Protein AF-A0A7S1ASG9-F1 (afdb_monomer_lite)

InterPro domains:
  IPR002048 EF-hand domain [PS50222] (17-52)
  IPR011992 EF-hand domain pair [SSF47473] (3-53)

Organism: Noctiluca scintillans (NCBI:txid2966)

Foldseek 3Di:
DVCVDPVNVVVCVVLVNPCPDPPVLVVVLPPVVPSDHDPVSVVLSSCVVSVNNVVVVVVVVVVVVVVVVVVVVVVVVVVVVVVVVVVVVVVVVVVVVVVVVD

Radius of gyration: 30.03 Å; chains: 1; bounding box: 68×31×77 Å

Sequence (102 aa):
TMLETEEVKTVLTILELDIFDAVAFFKILDVDENSRIEIDEFVMGCMRYMGKAKTVDIETLIQENRRMMRRSSDQSNRIEQRLNRMEGIMKEVGTRITLESV

Structure (mmCIF, N/CA/C/O backbone):
data_AF-A0A7S1ASG9-F1
#
_entry.id   AF-A0A7S1ASG9-F1
#
loop_
_atom_site.group_PDB
_atom_site.id
_atom_site.type_symbol
_atom_site.label_atom_id
_atom_site.label_alt_id
_atom_site.label_comp_id
_atom_site.label_asym_id
_atom_site.label_entity_id
_atom_site.label_seq_id
_atom_site.pdbx_PDB_ins_code
_atom_site.Cartn_x
_atom_site.Cartn_y
_atom_site.Cartn_z
_atom_site.occupancy
_atom_site.B_iso_or_equiv
_atom_site.auth_seq_id
_atom_site.auth_comp_id
_atom_site.auth_asym_id
_atom_site.auth_atom_id
_atom_site.pdbx_PDB_model_num
ATOM 1 N N . THR A 1 1 ? -31.421 13.605 22.037 1.00 47.69 1 THR A N 1
ATOM 2 C CA . THR A 1 1 ? -30.220 12.802 22.352 1.00 47.69 1 THR A CA 1
ATOM 3 C C . THR A 1 1 ? -30.334 11.461 21.642 1.00 47.69 1 THR A C 1
ATOM 5 O O . THR A 1 1 ? -30.987 10.565 22.145 1.00 47.69 1 THR A O 1
ATOM 8 N N . MET A 1 2 ? -29.767 11.314 20.433 1.00 47.94 2 MET A N 1
ATOM 9 C CA . MET A 1 2 ? -29.858 10.053 19.653 1.00 47.94 2 MET A CA 1
ATOM 10 C C . MET A 1 2 ? -29.056 8.884 20.265 1.00 47.94 2 MET A C 1
ATOM 12 O O . MET A 1 2 ? -29.137 7.757 19.795 1.00 47.94 2 MET A O 1
ATOM 16 N N . LEU A 1 3 ? -28.303 9.157 21.334 1.00 52.16 3 LEU A N 1
ATOM 17 C CA . LEU A 1 3 ? -27.516 8.197 22.111 1.00 52.16 3 LEU A CA 1
ATOM 18 C C . LEU A 1 3 ? -28.319 7.453 23.193 1.00 52.16 3 LEU A C 1
ATOM 20 O O . LEU A 1 3 ? -27.800 6.519 23.794 1.00 52.16 3 LEU A O 1
ATOM 24 N N . GLU A 1 4 ? -29.563 7.851 23.470 1.00 55.72 4 GLU A N 1
ATOM 25 C CA . GLU A 1 4 ? -30.372 7.238 24.539 1.00 55.72 4 GLU A CA 1
ATOM 26 C C . GLU A 1 4 ? -31.272 6.096 24.056 1.00 55.72 4 GLU A C 1
ATOM 28 O O . GLU A 1 4 ? -31.811 5.363 24.883 1.00 55.72 4 GLU A O 1
ATOM 33 N N . THR A 1 5 ? -31.414 5.921 22.742 1.00 67.69 5 THR A N 1
ATOM 34 C CA . THR A 1 5 ? -32.222 4.859 22.132 1.00 67.69 5 THR A CA 1
ATOM 35 C C . THR A 1 5 ? -31.628 3.482 22.423 1.00 67.69 5 THR A C 1
ATOM 37 O O . THR A 1 5 ? -30.436 3.245 22.214 1.00 67.69 5 THR A O 1
ATOM 40 N N . GLU A 1 6 ? -32.466 2.563 22.900 1.00 66.38 6 GLU A N 1
ATOM 41 C CA . GLU A 1 6 ? -32.054 1.212 23.299 1.00 66.38 6 GLU A CA 1
ATOM 42 C C . GLU A 1 6 ? -31.454 0.409 22.136 1.00 66.38 6 GLU A C 1
ATOM 44 O O . GLU A 1 6 ? -30.551 -0.402 22.356 1.00 66.38 6 GLU A O 1
ATOM 49 N N . GLU A 1 7 ? -31.860 0.676 20.887 1.00 67.25 7 GLU A N 1
ATOM 50 C CA . GLU A 1 7 ? -31.242 0.044 19.717 1.00 67.25 7 GLU A CA 1
ATOM 51 C C . GLU A 1 7 ? -29.768 0.435 19.574 1.00 67.25 7 GLU A C 1
ATOM 53 O O . GLU A 1 7 ? -28.920 -0.413 19.299 1.00 67.25 7 GLU A O 1
ATOM 58 N N . VAL A 1 8 ? -29.447 1.710 19.810 1.00 67.25 8 VAL A N 1
ATOM 59 C CA . VAL A 1 8 ? -28.077 2.227 19.710 1.00 67.25 8 VAL A CA 1
ATOM 60 C C . VAL A 1 8 ? -27.212 1.616 20.807 1.00 67.25 8 VAL A C 1
ATOM 62 O O . VAL A 1 8 ? -26.130 1.114 20.515 1.00 67.25 8 VAL A O 1
ATOM 65 N N . LYS A 1 9 ? -27.707 1.561 22.049 1.00 65.88 9 LYS A N 1
ATOM 66 C CA . LYS A 1 9 ? -26.988 0.913 23.160 1.00 65.88 9 LYS A CA 1
ATOM 67 C C . LYS A 1 9 ? -26.731 -0.565 22.886 1.00 65.88 9 LYS A C 1
ATOM 69 O O . LYS A 1 9 ? -25.607 -1.022 23.048 1.00 65.88 9 LYS A O 1
ATOM 7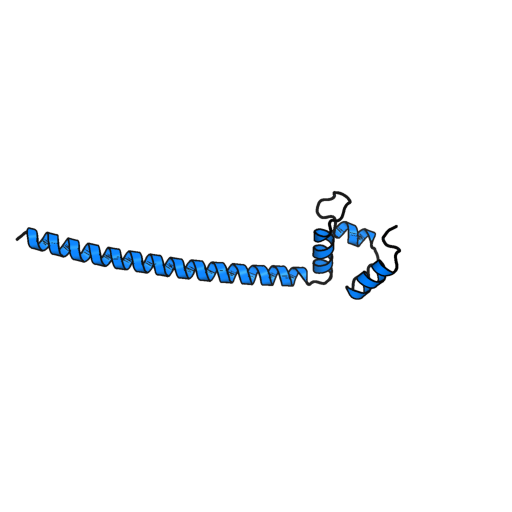4 N N . THR A 1 10 ? -27.742 -1.286 22.404 1.00 66.69 10 THR A N 1
ATOM 75 C CA . THR A 1 10 ? -27.630 -2.717 22.093 1.00 66.69 10 THR A CA 1
ATOM 76 C C . THR A 1 10 ? -26.571 -2.974 21.025 1.00 66.69 10 THR A C 1
ATOM 78 O O . THR A 1 10 ? -25.736 -3.861 21.185 1.00 66.69 10 THR A O 1
ATOM 81 N N . VAL A 1 11 ? -26.559 -2.176 19.953 1.00 67.44 11 VAL A N 1
ATOM 82 C CA . VAL A 1 11 ? -25.551 -2.287 18.888 1.00 67.44 11 VAL A CA 1
ATOM 83 C C . VAL A 1 11 ? -24.146 -2.005 19.423 1.00 67.44 11 VAL A C 1
ATOM 85 O O . VAL A 1 11 ? -23.219 -2.746 19.107 1.00 67.44 11 VAL A O 1
ATOM 88 N N . LEU A 1 12 ? -23.981 -0.986 20.266 1.00 67.50 12 LEU A N 1
ATOM 89 C CA . LEU A 1 12 ? -22.689 -0.653 20.872 1.00 67.50 12 LEU A CA 1
ATOM 90 C C . LEU A 1 12 ? -22.188 -1.763 21.808 1.00 67.50 12 LEU A C 1
ATOM 92 O O . LEU A 1 12 ? -21.020 -2.138 21.738 1.00 67.50 12 LEU A O 1
ATOM 96 N N . THR A 1 13 ? -23.079 -2.361 22.603 1.00 67.12 13 THR A N 1
ATOM 97 C CA . THR A 1 13 ? -22.758 -3.521 23.446 1.00 67.12 13 THR A CA 1
ATOM 98 C C . THR A 1 13 ? -22.374 -4.746 22.611 1.00 67.12 13 THR A C 1
ATOM 100 O O . THR A 1 13 ? -21.411 -5.432 22.946 1.00 67.12 13 THR A O 1
ATOM 103 N N . ILE A 1 14 ? -23.069 -5.006 21.496 1.00 66.69 14 ILE A N 1
ATOM 104 C CA . ILE A 1 14 ? -22.723 -6.086 20.550 1.00 66.69 14 ILE A CA 1
ATOM 105 C C . ILE A 1 14 ? -21.338 -5.861 19.923 1.00 66.69 14 ILE A C 1
ATOM 107 O O . ILE A 1 14 ? -20.629 -6.822 19.630 1.00 66.69 14 ILE A O 1
ATOM 111 N N . LEU A 1 15 ? -20.943 -4.603 19.722 1.00 64.69 15 LEU A N 1
ATOM 112 C CA . LEU A 1 15 ? -19.632 -4.219 19.196 1.00 64.69 15 LEU A CA 1
ATOM 113 C C . LEU A 1 15 ? -18.525 -4.183 20.269 1.00 64.69 15 LEU A C 1
ATOM 115 O O . LEU A 1 15 ? -17.419 -3.744 19.961 1.00 64.69 15 LEU A O 1
ATOM 119 N N . GLU A 1 16 ? -18.803 -4.637 21.500 1.00 64.75 16 GLU A N 1
ATOM 120 C CA . GLU A 1 16 ? -17.887 -4.584 22.657 1.00 64.75 16 GLU A CA 1
ATOM 121 C C . GLU A 1 16 ? -17.396 -3.159 22.977 1.00 64.75 16 GLU A C 1
ATOM 123 O O . GLU A 1 16 ? -16.332 -2.953 23.563 1.00 64.75 16 GLU A O 1
ATOM 128 N N . LEU A 1 17 ? -18.175 -2.148 22.587 1.00 65.31 17 LEU A N 1
ATOM 129 C CA . LEU A 1 17 ? -17.895 -0.753 22.885 1.00 65.31 17 LEU A CA 1
ATOM 130 C C . LEU A 1 17 ? -18.480 -0.445 24.264 1.00 65.31 17 LEU A C 1
ATOM 132 O O . LEU A 1 17 ? -19.656 -0.101 24.391 1.00 65.31 17 LEU A O 1
ATOM 136 N N . ASP A 1 18 ? -17.661 -0.582 25.307 1.00 61.25 18 ASP A N 1
ATOM 137 C CA . ASP A 1 18 ? -18.028 -0.174 26.666 1.00 61.25 18 ASP A CA 1
ATOM 138 C C . ASP A 1 18 ? -17.884 1.354 26.771 1.00 61.25 18 ASP A C 1
ATOM 140 O O . ASP A 1 18 ? -16.880 1.908 27.231 1.00 61.25 18 ASP A O 1
ATOM 144 N N . ILE A 1 19 ? -18.852 2.064 26.185 1.00 60.72 19 ILE A N 1
ATOM 145 C CA . ILE A 1 19 ? -18.823 3.521 26.049 1.00 60.72 19 ILE A CA 1
ATOM 146 C C . ILE A 1 19 ? -19.168 4.160 27.401 1.00 60.72 19 ILE A C 1
ATOM 148 O O . ILE A 1 19 ? -20.275 4.643 27.625 1.00 60.72 19 ILE A O 1
ATOM 152 N N . PHE A 1 20 ? -18.197 4.182 28.314 1.00 57.53 20 PHE A N 1
ATOM 153 C CA . PHE A 1 20 ? -18.280 4.941 29.567 1.00 57.53 20 PHE A CA 1
ATOM 154 C C . PHE A 1 20 ? -18.314 6.458 29.328 1.00 57.53 20 PHE A C 1
ATOM 156 O O . PHE A 1 20 ? -18.844 7.199 30.153 1.00 57.53 20 PHE A O 1
ATOM 163 N N . ASP A 1 21 ? -17.780 6.921 28.194 1.00 59.88 21 ASP A N 1
ATOM 164 C CA . ASP A 1 21 ? -17.813 8.323 27.787 1.00 59.88 21 ASP A CA 1
ATOM 165 C C . ASP A 1 21 ? -18.021 8.440 26.270 1.00 59.88 21 ASP A C 1
ATOM 167 O O . ASP A 1 21 ? -17.084 8.420 25.466 1.00 59.88 21 ASP A O 1
ATOM 171 N N . ALA A 1 22 ? -19.290 8.559 25.873 1.00 64.44 22 ALA A N 1
ATOM 172 C CA . ALA A 1 22 ? -19.672 8.769 24.480 1.00 64.44 22 ALA A CA 1
ATOM 173 C C . ALA A 1 22 ? -19.104 10.083 23.941 1.00 64.44 22 ALA A C 1
ATOM 175 O O . ALA A 1 22 ? -18.776 10.172 22.767 1.00 64.44 22 ALA A O 1
ATOM 176 N N . VAL A 1 23 ? -18.909 11.097 24.782 1.00 63.19 23 VAL A N 1
ATOM 177 C CA . VAL A 1 23 ? -18.357 12.378 24.334 1.00 63.19 23 VAL A CA 1
ATOM 178 C C . VAL A 1 23 ? -16.882 12.221 23.968 1.00 63.19 23 VAL A C 1
ATOM 180 O O . VAL A 1 23 ? -16.450 12.731 22.933 1.00 63.19 23 VAL A O 1
ATOM 183 N N . ALA A 1 24 ? -16.112 11.480 24.766 1.00 62.59 24 ALA A N 1
ATOM 184 C CA . ALA A 1 24 ? -14.721 11.163 24.445 1.00 62.59 24 ALA A CA 1
ATOM 185 C C . ALA A 1 24 ? -14.599 10.262 23.207 1.00 62.59 24 ALA A C 1
ATOM 187 O O . ALA A 1 24 ? -13.732 10.498 22.369 1.00 62.59 24 ALA A O 1
ATOM 188 N N . PHE A 1 25 ? -15.485 9.272 23.056 1.00 68.12 25 PHE A N 1
ATOM 189 C CA . PHE A 1 25 ? -15.501 8.405 21.876 1.00 68.12 25 PHE A CA 1
ATOM 190 C C . PHE A 1 25 ? -15.800 9.196 20.598 1.00 68.12 25 PHE A C 1
ATOM 192 O O . PHE A 1 25 ? -15.052 9.102 19.631 1.00 68.12 25 PHE A O 1
ATOM 199 N N . PHE A 1 26 ? -16.827 10.047 20.614 1.00 67.62 26 PHE A N 1
ATOM 200 C CA . PHE A 1 26 ? -17.211 10.859 19.458 1.00 67.62 26 PHE A CA 1
ATOM 201 C C . PHE A 1 26 ? -16.120 11.867 19.066 1.00 67.62 26 PHE A C 1
ATOM 203 O O . PHE A 1 26 ? -15.899 12.079 17.880 1.00 67.62 26 PHE A O 1
ATOM 210 N N . LYS A 1 27 ? -15.361 12.402 20.031 1.00 64.69 27 LYS A N 1
ATOM 211 C CA . LYS A 1 27 ? -14.175 13.234 19.751 1.00 64.69 27 LYS A CA 1
ATOM 212 C C . LYS A 1 27 ? -13.026 12.486 19.070 1.00 64.69 27 LYS A C 1
ATOM 214 O O . LYS A 1 27 ? -12.190 13.121 18.447 1.00 64.69 27 LYS A O 1
ATOM 219 N N . ILE A 1 28 ? -12.942 11.165 19.221 1.00 63.38 28 ILE A N 1
ATOM 220 C CA . ILE A 1 28 ? -11.937 10.336 18.532 1.00 63.38 28 ILE A CA 1
ATOM 221 C C . ILE A 1 28 ? -12.397 9.993 17.105 1.00 63.38 28 ILE A C 1
ATOM 223 O O . ILE A 1 28 ? -11.561 9.742 16.237 1.00 63.38 28 ILE A O 1
ATOM 227 N N . LEU A 1 29 ? -13.713 9.954 16.876 1.00 66.50 29 LEU A N 1
ATOM 228 C CA . LEU A 1 29 ? -14.326 9.679 15.575 1.00 66.50 29 LEU A CA 1
ATOM 229 C C . LEU A 1 29 ? -14.313 10.892 14.634 1.00 66.50 29 LEU A C 1
ATOM 231 O O . LEU A 1 29 ? -14.147 10.702 13.435 1.00 66.50 29 LEU A O 1
ATOM 235 N N . ASP A 1 30 ? -14.483 12.098 15.179 1.00 65.75 30 ASP A N 1
ATOM 236 C CA . ASP A 1 30 ? -14.495 13.379 14.457 1.00 65.75 30 ASP A CA 1
ATOM 237 C C . ASP A 1 30 ? -13.065 13.782 14.043 1.00 65.75 30 ASP A C 1
ATOM 239 O O . ASP A 1 30 ? -12.409 14.602 14.687 1.00 65.75 30 ASP A O 1
ATOM 243 N N . VAL A 1 31 ? -12.529 13.112 13.016 1.00 62.03 31 VAL A N 1
ATOM 244 C CA . VAL A 1 31 ? -11.143 13.297 12.544 1.00 62.03 31 VAL A CA 1
ATOM 245 C C . VAL A 1 31 ? -10.964 14.632 11.816 1.00 62.03 31 VAL A C 1
ATOM 247 O O . VAL A 1 31 ? -9.847 15.153 11.774 1.00 62.03 31 VAL A O 1
ATOM 250 N N . ASP A 1 32 ? -12.033 15.179 11.240 1.00 64.12 32 ASP A N 1
ATOM 251 C CA . ASP A 1 32 ? -12.011 16.427 10.477 1.00 64.12 32 ASP A CA 1
ATOM 252 C C . ASP A 1 32 ? -12.563 17.645 11.248 1.00 64.12 32 ASP A C 1
ATOM 254 O O . ASP A 1 32 ? -12.602 18.751 10.702 1.00 64.12 32 ASP A O 1
ATOM 258 N N . GLU A 1 33 ? -12.911 17.457 12.527 1.00 67.19 33 GLU A N 1
ATOM 259 C CA . GLU A 1 33 ? -13.410 18.470 13.471 1.00 67.19 33 GLU A CA 1
ATOM 260 C C . GLU A 1 33 ? -14.667 19.211 12.983 1.00 67.19 33 GLU A C 1
ATOM 262 O O . GLU A 1 33 ? -14.965 20.336 13.410 1.00 67.19 33 GLU A O 1
ATOM 267 N N . ASN A 1 34 ? -15.440 18.598 12.084 1.00 72.69 34 ASN A N 1
ATOM 268 C CA . ASN A 1 34 ? -16.623 19.224 11.501 1.00 72.69 34 ASN A CA 1
ATOM 269 C C . ASN A 1 34 ? -17.871 19.105 12.413 1.00 72.69 34 ASN A C 1
ATOM 271 O O . ASN A 1 34 ? -18.939 19.648 12.095 1.00 72.69 34 ASN A O 1
ATOM 275 N N . SER A 1 35 ? -17.731 18.443 13.574 1.00 65.94 35 SER A N 1
ATOM 276 C CA . SER A 1 35 ? -18.790 18.181 14.565 1.00 65.94 35 SER A CA 1
ATOM 277 C C . SER A 1 35 ? -19.948 17.312 14.052 1.00 65.94 35 SER A C 1
ATOM 279 O O . SER A 1 35 ? -21.036 17.293 14.643 1.00 65.94 35 SER A O 1
ATOM 281 N N . ARG A 1 36 ? -19.737 16.588 12.955 1.00 64.75 36 ARG A N 1
ATOM 282 C CA . ARG A 1 36 ? -20.615 15.559 12.393 1.00 64.75 36 ARG A CA 1
ATOM 283 C C . ARG A 1 36 ? -19.775 14.307 12.192 1.00 64.75 36 ARG A C 1
ATOM 285 O O . ARG A 1 36 ? -18.578 14.377 11.992 1.00 64.75 36 ARG A O 1
ATOM 292 N N . ILE A 1 37 ? -20.422 13.155 12.282 1.00 66.38 37 ILE A N 1
ATOM 293 C CA . ILE A 1 37 ? -19.758 11.875 12.061 1.00 66.38 37 ILE A CA 1
ATOM 294 C C . ILE A 1 37 ? -20.477 11.213 10.904 1.00 66.38 37 ILE A C 1
ATOM 296 O O . ILE A 1 37 ? -21.666 10.883 11.007 1.00 66.38 37 ILE A O 1
ATOM 300 N N . GLU A 1 38 ? -19.767 11.054 9.798 1.00 73.31 38 GLU A N 1
ATOM 301 C CA . GLU A 1 38 ? -20.244 10.276 8.669 1.00 73.31 38 GLU A CA 1
ATOM 302 C C . GLU A 1 38 ? -20.204 8.777 9.004 1.00 73.31 38 GLU A C 1
ATOM 304 O O . GLU A 1 38 ? -19.456 8.315 9.870 1.00 73.31 38 GLU A O 1
ATOM 309 N N . ILE A 1 39 ? -21.035 7.982 8.324 1.00 72.94 39 ILE A N 1
ATOM 310 C CA . ILE A 1 39 ? -21.107 6.527 8.550 1.00 72.94 39 ILE A CA 1
ATOM 311 C C . ILE A 1 39 ? -19.725 5.876 8.423 1.00 72.94 39 ILE A C 1
ATOM 313 O O . ILE A 1 39 ? -19.389 5.000 9.220 1.00 72.94 39 ILE A O 1
ATOM 317 N N . ASP A 1 40 ? -18.917 6.329 7.468 1.00 67.50 40 ASP A N 1
ATOM 318 C CA . ASP A 1 40 ? -17.584 5.784 7.230 1.00 67.50 40 ASP A CA 1
ATOM 319 C C . ASP A 1 40 ? -16.633 6.075 8.401 1.00 67.50 40 ASP A C 1
ATOM 321 O O . ASP A 1 40 ? -15.873 5.198 8.813 1.00 67.50 40 ASP A O 1
ATOM 325 N N . GLU A 1 41 ? -16.729 7.255 9.013 1.00 66.25 41 GLU A N 1
ATOM 326 C CA . GLU A 1 41 ? -15.937 7.646 10.185 1.00 66.25 41 GLU A CA 1
ATOM 327 C C . GLU A 1 41 ? -16.350 6.858 11.430 1.00 66.25 41 GLU A C 1
ATOM 329 O O . GLU A 1 41 ? -15.497 6.354 12.169 1.00 66.25 41 GLU A O 1
ATOM 334 N N . PHE A 1 42 ? -17.659 6.662 11.618 1.00 72.75 42 PHE A N 1
ATOM 335 C CA . PHE A 1 42 ? -18.193 5.816 12.683 1.00 72.75 42 PHE A CA 1
ATOM 336 C C . PHE A 1 42 ? -17.698 4.371 12.552 1.00 72.75 42 PHE A C 1
ATOM 338 O O . PHE A 1 42 ? -17.192 3.797 13.520 1.00 72.75 42 PHE A O 1
ATOM 345 N N . VAL A 1 43 ? -17.793 3.782 11.354 1.00 72.06 43 VAL A N 1
ATOM 346 C CA . VAL A 1 43 ? -17.342 2.407 11.087 1.00 72.06 43 VAL A CA 1
ATOM 347 C C . VAL A 1 43 ? -15.835 2.286 11.298 1.00 72.06 43 VAL A C 1
ATOM 349 O O . VAL A 1 43 ? -15.388 1.402 12.033 1.00 72.06 43 VAL A O 1
ATOM 352 N N . MET A 1 44 ? -15.048 3.195 10.718 1.00 67.75 44 MET A N 1
ATOM 353 C CA . MET A 1 44 ? -13.588 3.195 10.840 1.00 67.75 44 MET A CA 1
ATOM 354 C C . MET A 1 44 ? -13.130 3.345 12.289 1.00 67.75 44 MET A C 1
ATOM 356 O O . MET A 1 44 ? -12.214 2.645 12.732 1.00 67.75 44 MET A O 1
ATOM 360 N N . GLY A 1 45 ? -13.774 4.218 13.057 1.00 70.00 45 GLY A N 1
ATOM 361 C CA . GLY A 1 45 ? -13.428 4.412 14.452 1.00 70.00 45 GLY A CA 1
ATOM 362 C C . GLY A 1 45 ? -13.897 3.285 15.374 1.00 70.00 45 GLY A C 1
ATOM 363 O O . GLY A 1 45 ? -13.140 2.896 16.264 1.00 70.00 45 GLY A O 1
ATOM 364 N N . CYS A 1 46 ? -15.040 2.646 15.096 1.00 72.75 46 CYS A N 1
ATOM 365 C CA . CYS A 1 46 ? -15.427 1.391 15.754 1.00 72.75 46 CYS A CA 1
ATOM 366 C C . CYS A 1 46 ? -14.409 0.277 15.462 1.00 72.75 46 CYS A C 1
ATOM 368 O O . CYS A 1 46 ? -13.985 -0.442 16.368 1.00 72.75 46 CYS A O 1
ATOM 370 N N . MET A 1 47 ? -13.950 0.156 14.212 1.00 68.12 47 MET A N 1
ATOM 371 C CA . MET A 1 47 ? -12.899 -0.796 13.839 1.00 68.12 47 MET A CA 1
ATOM 372 C C . MET A 1 47 ? -11.572 -0.486 14.543 1.00 68.12 47 MET A C 1
ATOM 374 O O . MET A 1 47 ? -10.886 -1.416 14.973 1.00 68.12 47 MET A O 1
ATOM 378 N N . ARG A 1 48 ? -11.204 0.793 14.696 1.00 65.56 48 ARG A N 1
ATOM 379 C CA . ARG A 1 48 ? -10.007 1.230 15.440 1.00 65.56 48 ARG A CA 1
ATOM 380 C C . ARG A 1 48 ? -10.096 0.889 16.918 1.00 65.56 48 ARG A C 1
ATOM 382 O O . ARG A 1 48 ? -9.146 0.321 17.452 1.00 65.56 48 ARG A O 1
ATOM 389 N N . TYR A 1 49 ? -11.226 1.192 17.545 1.00 66.25 49 TYR A N 1
ATOM 390 C CA . TYR A 1 49 ? -11.458 0.938 18.962 1.00 66.25 49 TYR A CA 1
ATOM 391 C C . TYR A 1 49 ? -11.458 -0.563 19.279 1.00 66.25 49 TYR A C 1
ATOM 393 O O . TYR A 1 49 ? -10.824 -0.987 20.238 1.00 66.25 49 TYR A O 1
ATOM 401 N N . MET A 1 50 ? -12.045 -1.388 18.405 1.00 64.81 50 MET A N 1
ATOM 402 C CA . MET A 1 50 ? -11.980 -2.854 18.505 1.00 64.81 50 MET A CA 1
ATOM 403 C C . MET A 1 50 ? -10.582 -3.441 18.204 1.00 64.81 50 MET A C 1
ATOM 405 O O . MET A 1 50 ? -10.422 -4.660 18.166 1.00 64.81 50 MET A O 1
ATOM 409 N N . GLY A 1 51 ? -9.574 -2.616 17.890 1.00 63.12 51 GLY A N 1
ATOM 410 C CA . GLY A 1 51 ? -8.239 -3.069 17.477 1.00 63.12 51 GLY A CA 1
ATOM 411 C C . GLY A 1 51 ? -8.188 -3.740 16.095 1.00 63.12 51 GLY A C 1
ATOM 412 O O . GLY A 1 51 ? -7.125 -4.189 15.669 1.00 63.12 51 GLY A O 1
ATOM 413 N N . LYS A 1 52 ? -9.313 -3.781 15.368 1.00 56.59 52 LYS A N 1
ATOM 414 C CA . LYS A 1 52 ? -9.487 -4.464 14.074 1.00 56.59 52 LYS A CA 1
ATOM 415 C C . LYS A 1 52 ? -9.049 -3.619 12.876 1.00 56.59 52 LYS A C 1
ATOM 417 O O . LYS A 1 52 ? -8.645 -4.186 11.865 1.00 56.59 52 LYS A O 1
ATOM 422 N N . ALA A 1 53 ? -9.063 -2.287 12.981 1.00 59.56 53 ALA A N 1
ATOM 423 C CA . ALA A 1 53 ? -8.590 -1.404 11.908 1.00 59.56 53 ALA A CA 1
ATOM 424 C C . ALA A 1 53 ? -7.106 -1.636 11.608 1.00 59.56 53 ALA A C 1
ATOM 426 O O . ALA A 1 53 ? -6.725 -1.761 10.452 1.00 59.56 53 ALA A O 1
ATOM 427 N N . LYS A 1 54 ? -6.283 -1.828 12.650 1.00 63.56 54 LYS A N 1
ATOM 428 C CA . LYS A 1 54 ? -4.856 -2.132 12.490 1.00 63.56 54 LYS A CA 1
ATOM 429 C C . LYS A 1 54 ? -4.638 -3.439 11.720 1.00 63.56 54 LYS A C 1
ATOM 431 O O . LYS A 1 54 ? -3.716 -3.524 10.918 1.00 63.56 54 LYS A O 1
ATOM 436 N N . THR A 1 55 ? -5.488 -4.441 11.932 1.00 62.50 55 THR A N 1
ATOM 437 C CA . THR A 1 55 ? -5.438 -5.714 11.201 1.00 62.50 55 THR A CA 1
ATOM 438 C C . THR A 1 55 ? -5.842 -5.542 9.739 1.00 62.50 55 THR A C 1
ATOM 440 O O . THR A 1 55 ? -5.153 -6.056 8.865 1.00 62.50 55 THR A O 1
ATOM 443 N N . VAL A 1 56 ? -6.910 -4.790 9.458 1.00 70.12 56 VAL A N 1
ATOM 444 C CA . VAL A 1 56 ? -7.364 -4.522 8.082 1.00 70.12 56 VAL A CA 1
ATOM 445 C C . VAL A 1 56 ? -6.348 -3.684 7.304 1.00 70.12 56 VAL A C 1
ATOM 447 O O . VAL A 1 56 ? -6.050 -4.008 6.154 1.00 70.12 56 VAL A O 1
ATOM 450 N N . ASP A 1 57 ? -5.748 -2.674 7.933 1.00 73.50 57 ASP A N 1
ATOM 451 C CA . ASP A 1 57 ? -4.689 -1.861 7.328 1.00 73.50 57 ASP A CA 1
ATOM 452 C C . ASP A 1 57 ? -3.447 -2.711 7.009 1.00 73.50 57 ASP A C 1
ATOM 454 O O . ASP A 1 57 ? -2.874 -2.602 5.924 1.00 73.50 57 ASP A O 1
ATOM 458 N N . ILE A 1 58 ? -3.052 -3.614 7.917 1.00 74.94 58 ILE A N 1
ATOM 459 C CA . ILE A 1 58 ? -1.926 -4.537 7.702 1.00 74.94 58 ILE A CA 1
ATOM 460 C C . ILE A 1 58 ? -2.231 -5.538 6.581 1.00 74.94 58 ILE A C 1
ATOM 462 O O . ILE A 1 58 ? -1.385 -5.745 5.713 1.00 74.94 58 ILE A O 1
ATOM 466 N N . GLU A 1 59 ? -3.422 -6.137 6.554 1.00 66.06 59 GLU A N 1
ATOM 467 C CA . GLU A 1 59 ? -3.836 -7.051 5.478 1.00 66.06 59 GLU A CA 1
ATOM 468 C C . GLU A 1 59 ? -3.873 -6.338 4.118 1.00 66.06 59 GLU A C 1
ATOM 470 O O . GLU A 1 59 ? -3.383 -6.869 3.116 1.00 66.06 59 GLU A O 1
ATOM 475 N N . THR A 1 60 ? -4.356 -5.093 4.090 1.00 78.06 60 THR A N 1
ATOM 476 C CA . THR A 1 60 ? -4.349 -4.244 2.890 1.00 78.06 60 THR A CA 1
ATOM 477 C C . THR A 1 60 ? -2.917 -3.965 2.425 1.00 78.06 60 THR A C 1
ATOM 479 O O . THR A 1 60 ? -2.598 -4.158 1.250 1.00 78.06 60 THR A O 1
ATOM 482 N N . LEU A 1 61 ? -2.014 -3.605 3.345 1.00 83.25 61 LEU A N 1
ATOM 483 C CA . LEU A 1 61 ? -0.589 -3.415 3.050 1.00 83.25 61 LEU A CA 1
ATOM 484 C C . LEU A 1 61 ? 0.074 -4.696 2.523 1.00 83.25 61 LEU A C 1
ATOM 486 O O . LEU A 1 61 ? 0.840 -4.636 1.559 1.00 83.25 61 LEU A O 1
ATOM 490 N N . ILE A 1 62 ? -0.228 -5.859 3.107 1.00 73.56 62 ILE A N 1
ATOM 491 C CA . ILE A 1 62 ? 0.281 -7.159 2.645 1.00 73.56 62 ILE A CA 1
ATOM 492 C C . ILE A 1 62 ? -0.209 -7.448 1.223 1.00 73.56 62 ILE A C 1
ATOM 494 O O . ILE A 1 62 ? 0.568 -7.908 0.377 1.00 73.56 62 ILE A O 1
ATOM 498 N N . GLN A 1 63 ? -1.482 -7.177 0.934 1.00 67.19 63 GLN A N 1
ATOM 499 C CA . GLN A 1 63 ? -2.056 -7.402 -0.388 1.00 67.19 63 GLN A CA 1
ATOM 500 C C . GLN A 1 63 ? -1.427 -6.487 -1.447 1.00 67.19 63 GLN A C 1
ATOM 502 O O . GLN A 1 63 ? -1.036 -6.972 -2.517 1.00 67.19 63 GLN A O 1
ATOM 507 N N . GLU A 1 64 ? -1.267 -5.199 -1.145 1.00 82.31 64 GLU A N 1
ATOM 508 C CA . GLU A 1 64 ? -0.620 -4.238 -2.044 1.00 82.31 64 GLU A CA 1
ATOM 509 C C . GLU A 1 64 ? 0.866 -4.558 -2.251 1.00 82.31 64 GLU A C 1
ATOM 511 O O . GLU A 1 64 ? 1.352 -4.540 -3.387 1.00 82.31 64 GLU A O 1
ATOM 516 N N . ASN A 1 65 ? 1.578 -4.985 -1.204 1.00 82.69 65 ASN A N 1
ATOM 517 C CA . ASN A 1 65 ? 2.966 -5.435 -1.319 1.00 82.69 65 ASN A CA 1
ATOM 518 C C . ASN A 1 65 ? 3.092 -6.658 -2.248 1.00 82.69 65 ASN A C 1
ATOM 520 O O . ASN A 1 65 ? 3.905 -6.661 -3.176 1.00 82.69 65 ASN A O 1
ATOM 524 N N . ARG A 1 66 ? 2.218 -7.665 -2.091 1.00 71.50 66 ARG A N 1
ATOM 525 C CA . ARG A 1 66 ? 2.178 -8.839 -2.984 1.00 71.50 66 ARG A CA 1
ATOM 526 C C . ARG A 1 66 ? 1.919 -8.450 -4.441 1.00 71.50 66 ARG A C 1
ATOM 528 O O . ARG A 1 66 ? 2.534 -9.024 -5.342 1.00 71.50 66 ARG A O 1
ATOM 535 N N . ARG A 1 67 ? 1.024 -7.487 -4.693 1.00 75.81 67 ARG A N 1
ATOM 536 C CA . ARG A 1 67 ? 0.749 -6.967 -6.047 1.00 75.81 67 ARG A CA 1
ATOM 537 C C . ARG A 1 67 ? 1.972 -6.268 -6.634 1.00 75.81 67 ARG A C 1
ATOM 539 O O . ARG A 1 67 ? 2.315 -6.525 -7.788 1.00 75.81 67 ARG A O 1
ATOM 546 N N . MET A 1 68 ? 2.644 -5.435 -5.842 1.00 89.00 68 MET A N 1
ATOM 547 C CA . MET A 1 68 ? 3.860 -4.730 -6.248 1.00 89.00 68 MET A CA 1
ATOM 548 C C . MET A 1 68 ? 4.987 -5.707 -6.608 1.00 89.00 68 MET A C 1
ATOM 550 O O . MET A 1 68 ? 5.589 -5.575 -7.673 1.00 89.00 68 MET A O 1
ATOM 554 N N . MET A 1 69 ? 5.211 -6.736 -5.785 1.00 88.19 69 MET A N 1
ATOM 555 C CA . MET A 1 69 ? 6.229 -7.765 -6.032 1.00 88.19 69 MET A CA 1
ATOM 556 C C . MET A 1 69 ? 5.981 -8.534 -7.334 1.00 88.19 69 MET A C 1
ATOM 558 O O . MET A 1 69 ? 6.912 -8.737 -8.113 1.00 88.19 69 MET A O 1
ATOM 562 N N . ARG A 1 70 ? 4.725 -8.908 -7.618 1.00 81.31 70 ARG A N 1
ATOM 563 C CA . ARG A 1 70 ? 4.361 -9.568 -8.885 1.00 81.31 70 ARG A CA 1
ATOM 564 C C . ARG A 1 70 ? 4.647 -8.675 -10.090 1.00 81.31 70 ARG A C 1
ATOM 566 O O . ARG A 1 70 ? 5.341 -9.101 -11.005 1.00 81.31 70 ARG A O 1
ATOM 573 N N . ARG A 1 71 ? 4.186 -7.418 -10.054 1.00 88.38 71 ARG A N 1
ATOM 574 C CA . ARG A 1 71 ? 4.426 -6.447 -11.139 1.00 88.38 71 ARG A C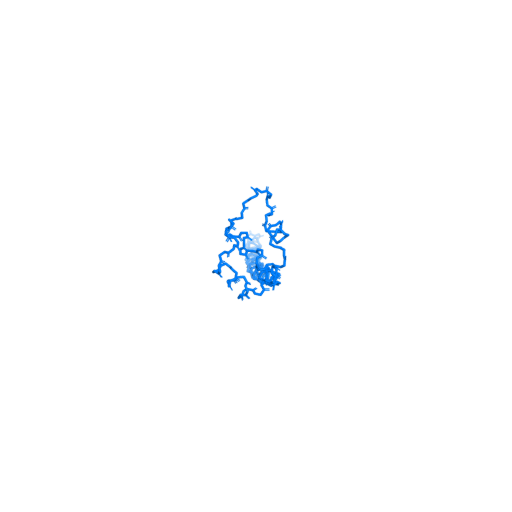A 1
ATOM 575 C C . ARG A 1 71 ? 5.918 -6.220 -11.384 1.00 88.38 71 ARG A C 1
ATOM 577 O O . ARG A 1 71 ? 6.340 -6.159 -12.534 1.00 88.38 71 ARG A O 1
ATOM 584 N N . SER A 1 72 ? 6.704 -6.123 -10.311 1.00 92.38 72 SER A N 1
ATOM 585 C CA . SER A 1 72 ? 8.159 -5.974 -10.388 1.00 92.38 72 SER A CA 1
ATOM 586 C C . SER A 1 72 ? 8.813 -7.181 -11.070 1.00 92.38 72 SER A C 1
ATOM 588 O O . SER A 1 72 ? 9.573 -7.013 -12.021 1.00 92.38 72 SER A O 1
ATOM 590 N N . SER A 1 73 ? 8.448 -8.403 -10.664 1.00 92.62 73 SER A N 1
ATOM 591 C CA . SER A 1 73 ? 8.954 -9.634 -11.286 1.00 92.62 73 SER A CA 1
ATOM 592 C C . SER A 1 73 ? 8.580 -9.734 -12.770 1.00 92.62 73 SER A C 1
ATOM 594 O O . SER A 1 73 ? 9.448 -10.003 -13.602 1.00 92.62 73 SER A O 1
ATOM 596 N N . ASP A 1 74 ? 7.328 -9.434 -13.123 1.00 90.94 74 ASP A N 1
ATOM 597 C CA . ASP A 1 74 ? 6.869 -9.432 -14.516 1.00 90.94 74 ASP A CA 1
ATOM 598 C C . ASP A 1 74 ? 7.660 -8.438 -15.374 1.00 90.94 74 ASP A C 1
ATOM 600 O O . ASP A 1 74 ? 8.007 -8.722 -16.525 1.00 90.94 74 ASP A O 1
ATOM 604 N N . GLN A 1 75 ? 7.961 -7.261 -14.824 1.00 93.25 75 GLN A N 1
ATOM 605 C CA . GLN A 1 75 ? 8.725 -6.240 -15.527 1.00 93.25 75 GLN A CA 1
ATOM 606 C C . GLN A 1 75 ? 10.191 -6.638 -15.708 1.00 93.25 75 GLN A C 1
ATOM 608 O O . GLN A 1 75 ? 10.716 -6.471 -16.811 1.00 93.25 75 GLN A O 1
ATOM 613 N N . SER A 1 76 ? 10.821 -7.222 -14.687 1.00 97.06 76 SER A N 1
ATOM 614 C CA . SER A 1 76 ? 12.177 -7.776 -14.784 1.00 97.06 76 SER A CA 1
ATOM 615 C C . SER A 1 76 ? 12.274 -8.832 -15.885 1.00 97.06 76 SER A C 1
ATOM 617 O O . SER A 1 76 ? 13.132 -8.721 -16.760 1.00 97.06 76 SER A O 1
ATOM 619 N N . ASN A 1 77 ? 11.320 -9.768 -15.939 1.00 96.88 77 ASN A N 1
ATOM 620 C CA . ASN A 1 77 ? 11.271 -10.797 -16.983 1.00 96.88 77 ASN A CA 1
ATOM 621 C C . ASN A 1 77 ? 11.130 -10.186 -18.389 1.00 96.88 77 ASN A C 1
ATOM 623 O O . ASN A 1 77 ? 11.784 -10.611 -19.343 1.00 96.8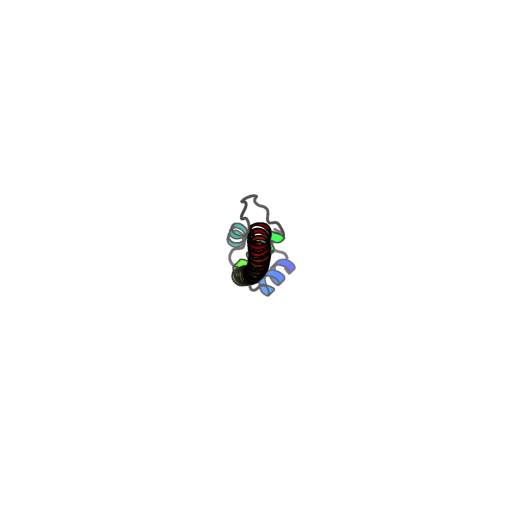8 77 ASN A O 1
ATOM 627 N N . ARG A 1 78 ? 10.292 -9.151 -18.546 1.00 97.81 78 ARG A N 1
ATOM 628 C CA . ARG A 1 78 ? 10.135 -8.448 -19.833 1.00 97.81 78 ARG A CA 1
ATOM 629 C C . ARG A 1 78 ? 11.409 -7.723 -20.256 1.00 97.81 78 ARG A C 1
ATOM 631 O O . ARG A 1 78 ? 11.712 -7.692 -21.449 1.00 97.81 78 ARG A O 1
ATOM 638 N N . ILE A 1 79 ? 12.122 -7.113 -19.310 1.00 98.19 79 ILE A N 1
ATOM 639 C CA . ILE A 1 79 ? 13.392 -6.428 -19.575 1.00 98.19 79 ILE A CA 1
ATOM 640 C C . ILE A 1 79 ? 14.442 -7.442 -20.024 1.00 98.19 79 ILE A C 1
ATOM 642 O O . ILE A 1 79 ? 15.050 -7.241 -21.072 1.00 98.19 79 ILE A O 1
ATOM 646 N N . GLU A 1 80 ? 14.584 -8.557 -19.310 1.00 98.25 80 GLU A N 1
ATOM 647 C CA . GLU A 1 80 ? 15.522 -9.627 -19.661 1.00 98.25 80 GLU A CA 1
ATOM 648 C C . GLU A 1 80 ? 1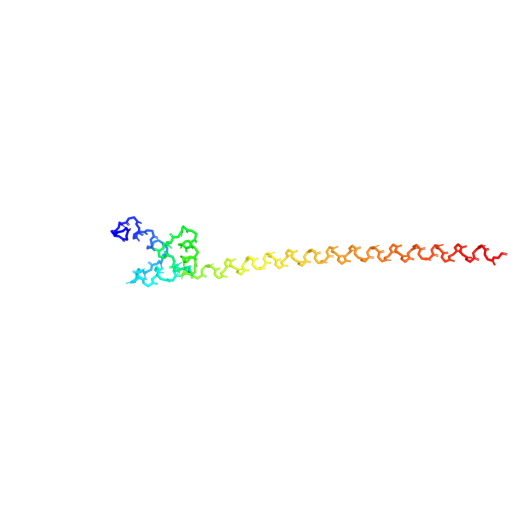5.265 -10.166 -21.076 1.00 98.25 80 GLU A C 1
ATOM 650 O O . GLU A 1 80 ? 16.169 -10.225 -21.908 1.00 98.25 80 GLU A O 1
ATOM 655 N N . GLN A 1 81 ? 14.002 -10.436 -21.420 1.00 97.94 81 GLN A N 1
ATOM 656 C CA . GLN A 1 81 ? 13.643 -10.862 -22.775 1.00 97.94 81 GLN A CA 1
ATOM 657 C C . GLN A 1 81 ? 13.990 -9.819 -23.847 1.00 97.94 81 GLN A C 1
ATOM 659 O O . GLN A 1 81 ? 14.367 -10.182 -24.963 1.00 97.94 81 GLN A O 1
ATOM 664 N N . ARG A 1 82 ? 13.837 -8.521 -23.551 1.00 97.94 82 ARG A N 1
ATOM 665 C CA . ARG A 1 82 ? 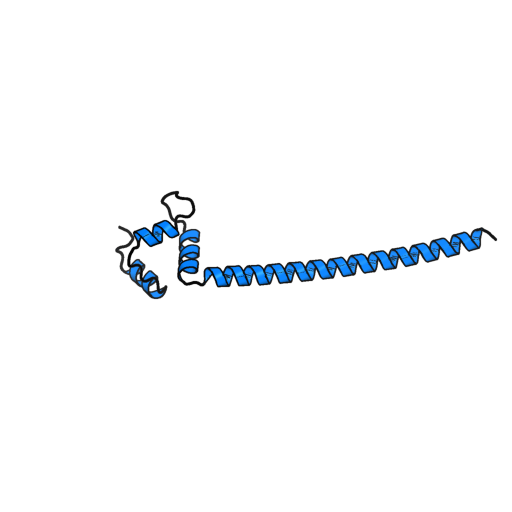14.215 -7.448 -24.485 1.00 97.94 82 ARG A CA 1
ATOM 666 C C . ARG A 1 82 ? 15.726 -7.383 -24.675 1.00 97.94 82 ARG A C 1
ATOM 668 O O . ARG A 1 82 ? 16.156 -7.222 -25.813 1.00 97.94 82 ARG A O 1
ATOM 675 N N . LEU A 1 83 ? 16.499 -7.540 -23.602 1.00 97.75 83 LEU A N 1
ATOM 676 C CA . LEU A 1 83 ? 17.961 -7.569 -23.660 1.00 97.75 83 LEU A CA 1
ATOM 677 C C . LEU A 1 83 ? 18.456 -8.758 -24.488 1.00 97.75 83 LEU A C 1
ATOM 679 O O . LEU A 1 83 ? 19.231 -8.555 -25.418 1.00 97.75 83 LEU A O 1
ATOM 683 N N . ASN A 1 84 ? 17.912 -9.955 -24.256 1.00 97.69 84 ASN A N 1
ATOM 684 C CA . ASN A 1 84 ? 18.269 -11.149 -25.029 1.00 97.69 84 ASN A CA 1
ATOM 685 C C . ASN A 1 84 ? 17.944 -10.987 -26.524 1.00 97.69 84 ASN A C 1
ATOM 687 O O . ASN A 1 84 ? 18.729 -11.382 -27.386 1.00 97.69 84 ASN A O 1
ATOM 691 N N . ARG A 1 85 ? 16.811 -10.350 -26.858 1.00 97.06 85 ARG A N 1
ATOM 692 C CA . ARG A 1 85 ? 16.479 -10.018 -28.256 1.00 97.06 85 ARG A CA 1
ATOM 693 C C . ARG A 1 85 ? 17.477 -9.039 -28.871 1.00 97.06 85 ARG A C 1
ATOM 695 O O . ARG A 1 85 ? 17.891 -9.243 -30.008 1.00 97.06 85 ARG A O 1
ATOM 702 N N . MET A 1 86 ? 17.860 -7.992 -28.140 1.00 96.56 86 MET A N 1
ATOM 703 C CA . MET A 1 86 ? 18.863 -7.033 -28.613 1.00 96.56 86 MET A CA 1
ATOM 704 C C . MET A 1 86 ? 20.218 -7.706 -28.835 1.00 96.56 86 MET A C 1
ATOM 706 O O . MET A 1 86 ? 20.855 -7.453 -29.853 1.00 96.56 86 MET A O 1
ATOM 710 N N . GLU A 1 87 ? 20.636 -8.591 -27.929 1.00 96.12 87 GLU A N 1
ATOM 711 C CA . GLU A 1 87 ? 21.878 -9.351 -28.074 1.00 96.12 87 GLU A CA 1
ATOM 712 C C . GLU A 1 87 ? 21.872 -10.220 -29.340 1.00 96.12 87 GLU A C 1
ATOM 714 O O . GLU A 1 87 ? 22.855 -10.237 -30.081 1.00 96.12 87 GLU A O 1
ATOM 719 N N . GLY A 1 88 ? 20.749 -10.883 -29.635 1.00 94.94 88 GLY A N 1
ATOM 720 C CA . GLY A 1 88 ? 20.577 -11.653 -30.869 1.00 94.94 88 GLY A CA 1
ATOM 721 C C . GLY A 1 88 ? 20.727 -10.797 -32.130 1.00 94.94 88 GLY A C 1
ATOM 722 O O . GLY A 1 88 ? 21.498 -11.149 -33.021 1.00 94.94 88 GLY A O 1
ATOM 723 N N . ILE A 1 89 ? 20.059 -9.638 -32.173 1.00 95.06 89 ILE A N 1
ATOM 724 C CA . ILE A 1 89 ? 20.135 -8.710 -33.315 1.00 95.06 89 ILE A CA 1
ATOM 725 C C . ILE A 1 89 ? 21.564 -8.184 -33.497 1.00 95.06 89 ILE A C 1
ATOM 727 O O . ILE A 1 89 ? 22.063 -8.132 -34.619 1.00 95.06 89 ILE A O 1
ATOM 731 N N . MET A 1 90 ? 22.251 -7.823 -32.408 1.00 93.62 90 MET A N 1
ATOM 732 C CA . MET A 1 90 ? 23.636 -7.341 -32.482 1.00 93.62 90 MET A CA 1
ATOM 733 C C . MET A 1 90 ? 24.584 -8.401 -33.055 1.00 93.62 90 MET A C 1
ATOM 735 O O . MET A 1 90 ? 25.446 -8.064 -33.866 1.00 93.62 90 MET A O 1
ATOM 739 N N . LYS A 1 91 ? 24.405 -9.678 -32.687 1.00 92.62 91 LYS A N 1
ATOM 740 C CA . LYS A 1 91 ? 25.189 -10.787 -33.256 1.00 92.62 91 LYS A CA 1
ATOM 741 C C . LYS A 1 91 ? 24.943 -10.949 -34.756 1.00 92.62 91 LYS A C 1
ATOM 743 O O . LYS A 1 91 ? 25.904 -11.116 -35.499 1.00 92.62 91 LYS A O 1
ATOM 748 N N . GLU A 1 92 ? 23.689 -10.860 -35.198 1.00 91.50 92 GLU A N 1
ATOM 749 C CA . GLU A 1 92 ? 23.313 -10.993 -36.614 1.00 91.50 92 GLU A CA 1
ATOM 750 C C . GLU A 1 92 ? 23.828 -9.831 -37.481 1.00 91.50 92 GLU A C 1
ATOM 752 O O . GLU A 1 92 ? 24.308 -10.034 -38.597 1.00 91.50 92 GLU A O 1
ATOM 757 N N . VAL A 1 93 ? 23.770 -8.600 -36.968 1.00 91.69 93 VAL A N 1
ATOM 758 C CA . VAL A 1 93 ? 24.338 -7.432 -37.659 1.00 91.69 93 VAL A CA 1
ATOM 759 C C . VAL A 1 93 ? 25.861 -7.544 -37.738 1.00 91.69 93 VAL A C 1
ATOM 761 O O . VAL A 1 93 ? 26.438 -7.289 -38.794 1.00 91.69 93 VAL A O 1
ATOM 764 N N . GLY A 1 94 ? 26.511 -7.978 -36.653 1.00 87.00 94 GLY A N 1
ATOM 765 C CA . GLY A 1 94 ? 27.956 -8.200 -36.624 1.00 87.00 94 GLY A CA 1
ATOM 766 C C . GLY A 1 94 ? 28.421 -9.210 -37.676 1.00 87.00 94 GLY A C 1
ATOM 767 O O . GLY A 1 94 ? 29.362 -8.924 -38.414 1.00 87.00 94 GLY A O 1
ATOM 768 N N . THR A 1 95 ? 27.735 -10.350 -37.811 1.00 85.38 95 THR A N 1
ATOM 769 C CA . THR A 1 95 ? 28.077 -11.359 -38.830 1.00 85.38 95 THR A CA 1
ATOM 770 C C . THR A 1 95 ? 27.849 -10.859 -40.255 1.00 85.38 95 THR A C 1
ATOM 772 O O . THR A 1 95 ? 28.684 -11.113 -41.125 1.00 85.38 95 THR A O 1
ATOM 775 N N . ARG A 1 96 ? 26.774 -10.103 -40.511 1.00 81.38 96 ARG A N 1
ATOM 776 C CA . ARG A 1 96 ? 26.520 -9.497 -41.832 1.00 81.38 96 ARG A CA 1
ATOM 777 C C . ARG A 1 96 ? 27.604 -8.503 -42.247 1.00 81.38 96 ARG A C 1
ATOM 779 O O . ARG A 1 96 ? 28.108 -8.610 -43.359 1.00 81.38 96 ARG A O 1
ATOM 786 N N . ILE A 1 97 ? 28.027 -7.617 -41.343 1.00 81.62 97 ILE A N 1
ATOM 787 C CA . ILE A 1 97 ? 29.104 -6.651 -41.623 1.00 81.62 97 ILE A CA 1
ATOM 788 C C . ILE A 1 97 ? 30.416 -7.377 -41.951 1.00 81.62 97 ILE A C 1
ATOM 790 O O . ILE A 1 97 ? 31.112 -6.996 -42.891 1.00 81.62 97 ILE A O 1
ATOM 794 N N . THR A 1 98 ? 30.747 -8.455 -41.230 1.00 75.69 98 THR A N 1
ATOM 795 C CA . THR A 1 98 ? 31.969 -9.226 -41.518 1.00 75.69 98 THR A CA 1
ATOM 796 C C . THR A 1 98 ? 31.932 -9.960 -42.860 1.00 75.69 98 THR A C 1
ATOM 798 O O . THR A 1 98 ? 32.988 -10.165 -43.447 1.00 75.69 98 THR A O 1
ATOM 801 N N . LEU A 1 99 ? 30.746 -10.335 -43.358 1.00 69.94 99 LEU A N 1
ATOM 802 C CA . LEU A 1 99 ? 30.578 -11.020 -44.646 1.00 69.94 99 LEU A CA 1
ATOM 803 C C . LEU A 1 99 ? 30.591 -10.062 -45.847 1.00 69.94 99 LEU A C 1
ATOM 805 O O . LEU A 1 99 ? 31.015 -10.469 -46.919 1.00 69.94 99 LEU A O 1
ATOM 809 N N . GLU A 1 100 ? 30.155 -8.810 -45.684 1.00 67.62 100 GLU A N 1
ATOM 810 C CA . GLU A 1 100 ? 30.198 -7.786 -46.748 1.00 67.62 100 GLU A CA 1
ATOM 811 C C . GLU A 1 100 ? 31.578 -7.109 -46.892 1.00 67.62 100 GLU A C 1
ATOM 813 O O . GLU A 1 100 ? 31.798 -6.343 -47.827 1.00 67.62 100 GLU A O 1
ATOM 818 N N . SER A 1 101 ? 32.509 -7.381 -45.969 1.00 58.00 101 SER A N 1
ATOM 819 C CA . SER A 1 101 ? 33.849 -6.769 -45.915 1.00 58.00 101 SER A CA 1
ATOM 820 C C . SER A 1 101 ? 34.971 -7.641 -46.515 1.00 58.00 101 SER A C 1
ATOM 822 O O . SER A 1 101 ? 36.143 -7.285 -46.379 1.00 58.00 101 SER A O 1
ATOM 824 N N . VAL 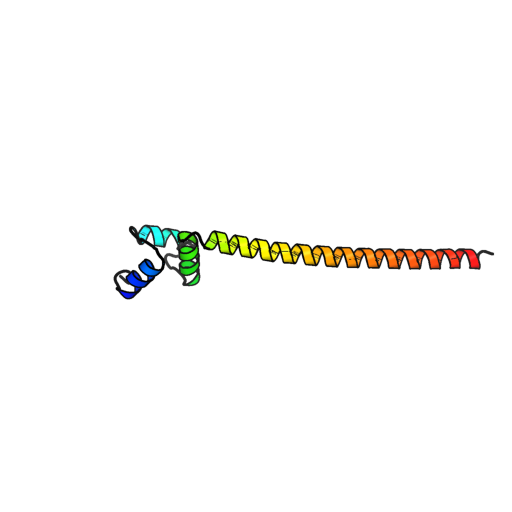A 1 102 ? 34.633 -8.782 -47.132 1.00 48.44 102 VAL A N 1
ATOM 825 C CA . VAL A 1 102 ? 35.548 -9.752 -47.776 1.00 48.44 102 VAL A CA 1
ATOM 826 C C . VAL A 1 102 ? 35.177 -9.891 -49.246 1.00 48.44 102 VAL A C 1
ATOM 828 O O . VAL A 1 102 ? 36.112 -9.914 -50.077 1.00 48.44 102 VAL A O 1
#

pLDDT: mean 74.13, std 13.6, range [47.69, 98.25]

Secondary structure (DSSP, 8-state):
-TTS-HHHHHHHHHTT---S-HHHHHHHH-SS-SS---HHHHHHHHHHHTTHHHHHHHHHHHHHHHHHHHHHHHHHHHHHHHHHHHHHHHHHHHHHHHHHT-